Protein AF-A0A318JG91-F1 (afdb_monomer_lite)

Organism: NCBI:txid401470

Foldseek 3Di:
DAACQPQQLVLCVVVQVVQQPPWDQDPVGIDGQRSNDLVSCVVCVVLLLQQLQQQCVVVVHDADADCDDPRGRPGRHRPHHPDPDHNVRHRDVVSSVSSVVCVVVPNHD

pLDDT: mean 89.58, std 5.24, range [77.44, 97.0]

Secondary structure (DSSP, 8-state):
--BIIIIIHHHHHHHHHHHTT-EEEETTEEEE--TT-HHHHHHTHHHHHHHHTTTHHHHTPPPPB--SSTTTTSBP--SS-SSSS-GGGPPPHHHHHHHHHHHHHT-B-

Sequence (109 aa):
MVSFNSDIKPIFARYTACMKRVVLGDTQGTANLELDDYECVKRFYYQVQVAIHGYDEAVGAPPLLVKDGPDKGKPVKASHPMPPGGEKSRMDQKKIDLYDQWVKEGMHP

Structure (mmCIF, N/CA/C/O backbone):
data_AF-A0A318JG91-F1
#
_entry.id   AF-A0A318JG91-F1
#
loop_
_atom_site.group_PDB
_atom_site.id
_atom_site.type_symbol
_atom_site.label_atom_id
_atom_site.label_alt_id
_atom_site.label_comp_id
_atom_site.label_asym_id
_atom_site.label_entity_id
_atom_site.label_seq_id
_atom_site.pdbx_PDB_ins_code
_atom_site.Cartn_x
_atom_site.Cartn_y
_atom_site.Cartn_z
_atom_site.occupancy
_atom_site.B_iso_or_equiv
_atom_site.auth_seq_id
_atom_site.auth_comp_id
_atom_site.auth_asym_id
_atom_site.auth_atom_id
_atom_site.pdbx_PDB_model_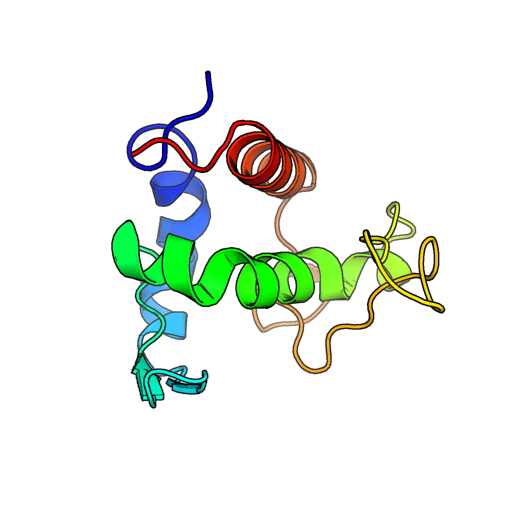num
ATOM 1 N N . MET A 1 1 ? -14.191 -6.798 -8.887 1.00 82.25 1 MET A N 1
ATOM 2 C CA . MET A 1 1 ? -14.119 -6.309 -7.504 1.00 82.25 1 MET A CA 1
ATOM 3 C C . MET A 1 1 ? -12.852 -6.877 -6.914 1.00 82.25 1 MET A C 1
ATOM 5 O O . MET A 1 1 ? -12.690 -8.092 -6.966 1.00 82.25 1 MET A O 1
ATOM 9 N N . VAL A 1 2 ? -11.952 -6.012 -6.469 1.00 93.88 2 VAL A N 1
ATOM 10 C CA . VAL A 1 2 ? -10.667 -6.387 -5.876 1.00 93.88 2 VAL A CA 1
ATOM 11 C C . VAL A 1 2 ? -10.888 -6.669 -4.389 1.00 93.88 2 VAL A C 1
ATOM 13 O O . VAL A 1 2 ? -11.541 -5.886 -3.699 1.00 93.88 2 VAL A O 1
ATOM 16 N N . SER A 1 3 ? -10.372 -7.794 -3.905 1.00 96.31 3 SER A N 1
ATOM 17 C CA . SER A 1 3 ? -10.523 -8.286 -2.530 1.00 96.31 3 SER A CA 1
ATOM 18 C C . SER A 1 3 ? -9.181 -8.329 -1.808 1.00 96.31 3 SER A C 1
ATOM 20 O O . SER A 1 3 ? -8.138 -8.584 -2.417 1.00 96.31 3 SER A O 1
ATOM 22 N N . PHE A 1 4 ? -9.181 -8.123 -0.493 1.00 96.88 4 PHE A N 1
ATOM 23 C CA . PHE A 1 4 ? -7.934 -8.162 0.260 1.00 96.88 4 PHE A CA 1
ATOM 24 C C . PHE A 1 4 ? -7.295 -9.552 0.207 1.00 96.88 4 PHE A C 1
ATOM 26 O O . PHE A 1 4 ? -6.119 -9.677 -0.137 1.00 96.88 4 PHE A O 1
ATOM 33 N N . ASN A 1 5 ? -8.066 -10.600 0.503 1.00 95.25 5 ASN A N 1
ATOM 34 C CA . ASN A 1 5 ? -7.523 -11.954 0.601 1.00 95.25 5 ASN A CA 1
ATOM 35 C C . ASN A 1 5 ? -7.015 -12.522 -0.732 1.00 95.25 5 ASN A C 1
ATOM 37 O O . ASN A 1 5 ? -5.981 -13.194 -0.737 1.00 95.25 5 ASN A O 1
ATOM 41 N N . SER A 1 6 ? -7.713 -12.265 -1.842 1.00 94.94 6 SER A N 1
ATOM 42 C CA . SER A 1 6 ? -7.360 -12.868 -3.137 1.00 94.94 6 SER A CA 1
ATOM 43 C C . SER A 1 6 ? -6.345 -12.040 -3.919 1.00 94.94 6 SER A C 1
ATOM 45 O O . SER A 1 6 ? -5.539 -12.614 -4.647 1.00 94.94 6 SER A O 1
ATOM 47 N N . ASP A 1 7 ? -6.364 -10.712 -3.767 1.00 96.06 7 ASP A N 1
ATOM 48 C CA . ASP A 1 7 ? -5.638 -9.807 -4.663 1.00 96.06 7 ASP A CA 1
ATOM 49 C C . ASP A 1 7 ? -4.522 -9.033 -3.949 1.00 96.06 7 ASP A C 1
ATOM 51 O O . ASP A 1 7 ? -3.405 -8.942 -4.459 1.00 96.06 7 ASP A O 1
ATOM 55 N N . ILE A 1 8 ? -4.781 -8.513 -2.744 1.00 96.12 8 ILE A N 1
ATOM 56 C CA . ILE A 1 8 ? -3.848 -7.612 -2.043 1.00 96.12 8 ILE A CA 1
ATOM 57 C C . ILE A 1 8 ? -2.859 -8.360 -1.153 1.00 96.12 8 ILE A C 1
ATOM 59 O O . ILE A 1 8 ? -1.650 -8.125 -1.213 1.00 96.12 8 ILE A O 1
ATOM 63 N N . LYS A 1 9 ? -3.335 -9.311 -0.353 1.00 95.12 9 LYS A N 1
ATOM 64 C CA . LYS A 1 9 ? -2.485 -10.109 0.534 1.00 95.12 9 LYS A CA 1
ATOM 65 C C . LYS A 1 9 ? -1.350 -10.829 -0.220 1.00 95.12 9 LYS A C 1
ATOM 67 O O . LYS A 1 9 ? -0.211 -10.778 0.256 1.00 95.12 9 LYS A O 1
ATOM 72 N N . PRO A 1 10 ? -1.566 -11.419 -1.417 1.00 94.94 10 PRO A N 1
ATOM 73 C CA . PRO A 1 10 ? -0.479 -12.017 -2.197 1.00 94.94 10 PRO A CA 1
ATOM 74 C C . PRO A 1 10 ? 0.575 -11.013 -2.681 1.00 94.94 10 PRO A C 1
ATOM 76 O O . PRO A 1 10 ? 1.753 -11.363 -2.770 1.00 94.94 10 PRO A O 1
ATOM 79 N N . ILE A 1 11 ? 0.188 -9.762 -2.963 1.00 93.50 11 ILE A N 1
ATOM 80 C CA . ILE A 1 11 ? 1.131 -8.697 -3.344 1.00 93.50 11 ILE A CA 1
ATOM 81 C C . ILE A 1 11 ? 2.131 -8.443 -2.214 1.00 93.50 11 ILE A C 1
ATOM 83 O O . ILE A 1 11 ? 3.333 -8.283 -2.468 1.00 93.50 11 ILE A O 1
ATOM 87 N N . PHE A 1 12 ? 1.640 -8.435 -0.973 1.00 92.00 12 PHE A N 1
ATOM 88 C CA . PHE A 1 12 ? 2.451 -8.132 0.197 1.00 92.00 12 PHE A CA 1
ATOM 89 C C . PHE A 1 12 ? 3.226 -9.311 0.777 1.00 92.00 12 PHE A C 1
ATOM 91 O O . PHE A 1 12 ? 4.184 -9.073 1.508 1.00 92.00 12 PHE A O 1
ATOM 98 N N . ALA A 1 13 ? 2.896 -10.554 0.417 1.00 90.25 13 ALA A N 1
ATOM 99 C CA . ALA A 1 13 ? 3.453 -11.761 1.036 1.00 90.25 13 ALA A CA 1
ATOM 100 C C . ALA A 1 13 ? 4.994 -11.771 1.145 1.00 90.25 13 ALA A C 1
ATOM 102 O O . ALA A 1 13 ? 5.549 -12.161 2.172 1.00 90.25 13 ALA A O 1
ATOM 103 N N . ARG A 1 14 ? 5.705 -11.287 0.116 1.00 86.31 14 ARG A N 1
ATOM 104 C CA . ARG A 1 14 ? 7.183 -11.210 0.113 1.00 86.31 14 ARG A CA 1
ATOM 105 C C . ARG A 1 14 ? 7.770 -10.106 1.002 1.00 86.31 14 ARG A C 1
ATOM 107 O O . ARG A 1 14 ? 8.967 -10.113 1.267 1.00 86.31 14 ARG A O 1
ATOM 114 N N . TYR A 1 15 ? 6.946 -9.161 1.439 1.00 85.12 15 TYR A N 1
ATOM 115 C CA . TYR A 1 15 ? 7.329 -8.010 2.259 1.00 85.12 15 TYR A CA 1
ATOM 116 C C . TYR A 1 15 ? 6.832 -8.126 3.703 1.00 85.12 15 TYR A C 1
ATOM 118 O O . TYR A 1 15 ? 7.359 -7.451 4.583 1.00 85.12 15 TYR A O 1
ATOM 126 N N . THR A 1 16 ? 5.860 -8.999 3.978 1.00 84.94 16 THR A N 1
ATOM 127 C CA . THR A 1 16 ? 5.275 -9.178 5.313 1.00 84.94 16 THR A CA 1
ATOM 128 C C . THR A 1 16 ? 6.350 -9.360 6.385 1.00 84.94 16 THR A C 1
ATOM 130 O O . THR A 1 16 ? 6.339 -8.653 7.386 1.00 84.94 16 THR A O 1
ATOM 133 N N . ALA A 1 17 ? 7.344 -10.226 6.151 1.00 82.44 17 ALA A N 1
ATOM 134 C CA . ALA A 1 17 ? 8.391 -10.519 7.131 1.00 82.44 17 ALA A CA 1
ATOM 135 C C . ALA A 1 17 ? 9.254 -9.300 7.507 1.00 82.44 17 ALA A C 1
ATOM 137 O O . ALA A 1 17 ? 9.591 -9.132 8.679 1.00 82.44 17 ALA A O 1
ATOM 138 N N . CYS A 1 18 ? 9.612 -8.445 6.542 1.00 78.62 18 CYS A N 1
ATOM 139 C CA . CYS A 1 18 ? 10.423 -7.259 6.827 1.00 78.62 18 CYS A CA 1
ATOM 140 C C . CYS A 1 18 ? 9.602 -6.107 7.423 1.00 78.62 18 CYS A C 1
ATOM 142 O O . CYS A 1 18 ? 10.171 -5.240 8.082 1.00 78.62 18 CYS A O 1
ATOM 144 N N . MET A 1 19 ? 8.278 -6.132 7.253 1.00 81.06 19 MET A N 1
ATOM 145 C CA . MET A 1 19 ? 7.374 -5.078 7.716 1.00 81.06 19 MET A CA 1
ATOM 146 C C . MET A 1 19 ? 6.822 -5.306 9.125 1.00 81.06 19 MET A C 1
ATOM 148 O O . MET A 1 19 ? 6.484 -4.327 9.780 1.00 81.06 19 MET A O 1
ATOM 152 N N . LYS A 1 20 ? 6.862 -6.537 9.667 1.00 79.62 20 LYS A N 1
ATOM 153 C CA . LYS A 1 20 ? 6.393 -6.840 11.043 1.00 79.62 20 LYS A CA 1
ATOM 154 C C . LYS A 1 20 ? 7.053 -6.007 12.156 1.00 79.62 20 LYS A C 1
ATOM 156 O O . LYS A 1 20 ? 6.568 -5.979 13.280 1.00 79.62 20 LYS A O 1
ATOM 161 N N . ARG A 1 21 ? 8.196 -5.366 11.881 1.00 80.69 21 ARG A N 1
ATOM 162 C CA . ARG A 1 21 ? 8.923 -4.504 12.836 1.00 80.69 21 ARG A CA 1
ATOM 163 C C . ARG A 1 21 ? 8.674 -3.010 12.628 1.00 80.69 21 ARG A C 1
ATOM 165 O O . ARG A 1 21 ? 9.221 -2.199 13.371 1.00 80.69 21 ARG A O 1
ATOM 172 N N . VAL A 1 22 ? 7.911 -2.638 11.605 1.00 85.12 22 VAL A N 1
ATOM 173 C CA . VAL A 1 22 ? 7.575 -1.244 11.322 1.00 85.12 22 VAL A CA 1
ATOM 174 C C . VAL A 1 22 ? 6.396 -0.856 12.201 1.00 85.12 22 VAL A C 1
ATOM 176 O O . VAL A 1 22 ? 5.313 -1.417 12.075 1.00 85.12 22 VAL A O 1
ATOM 179 N N . VAL A 1 23 ? 6.617 0.109 13.091 1.00 89.81 23 VAL A N 1
ATOM 180 C CA . VAL A 1 23 ? 5.578 0.662 13.962 1.00 89.81 23 VAL A CA 1
ATOM 181 C C . VAL A 1 23 ? 5.032 1.930 13.323 1.00 89.81 23 VAL A C 1
ATOM 183 O O . VAL A 1 23 ? 5.792 2.856 13.035 1.00 89.81 23 VAL A O 1
ATOM 186 N N . LEU A 1 24 ? 3.718 1.982 13.127 1.00 87.88 24 LEU A N 1
ATOM 187 C CA . LEU A 1 24 ? 3.013 3.170 12.659 1.00 87.88 24 LEU A CA 1
ATOM 188 C C . LEU A 1 24 ? 2.151 3.737 13.782 1.00 87.88 24 LEU A C 1
ATOM 190 O O . LEU A 1 24 ? 1.615 2.996 14.604 1.00 87.88 24 LEU A O 1
ATOM 194 N N . GLY A 1 25 ? 2.043 5.063 13.816 1.00 88.00 25 GLY A N 1
ATOM 195 C CA . GLY A 1 25 ? 1.166 5.792 14.723 1.00 88.00 25 GLY A CA 1
ATOM 196 C C . GLY A 1 25 ? 0.026 6.459 13.967 1.00 88.00 25 GLY A C 1
ATOM 197 O O . GLY A 1 25 ? 0.231 7.008 12.882 1.00 88.00 25 GLY A O 1
ATOM 198 N N . ASP A 1 26 ? -1.159 6.438 14.559 1.00 86.44 26 ASP A N 1
ATOM 199 C CA . ASP A 1 26 ? -2.304 7.250 14.162 1.00 86.44 26 ASP A CA 1
ATOM 200 C C . ASP A 1 26 ? -3.050 7.770 15.407 1.00 86.44 26 ASP A C 1
ATOM 202 O O . ASP A 1 26 ? -2.564 7.689 16.538 1.00 86.44 26 ASP A O 1
ATOM 206 N N . THR A 1 27 ? -4.243 8.329 15.209 1.00 86.94 27 THR A N 1
ATOM 207 C CA . THR A 1 27 ? -5.081 8.859 16.294 1.00 86.94 27 THR A CA 1
ATOM 208 C C . THR A 1 27 ? -5.580 7.790 17.273 1.00 86.94 27 THR A C 1
ATOM 210 O O . THR A 1 27 ? -6.009 8.138 18.370 1.00 86.94 27 THR A O 1
ATOM 213 N N . GLN A 1 28 ? -5.513 6.505 16.913 1.00 85.75 28 GLN A N 1
ATOM 214 C CA . GLN A 1 28 ? -5.882 5.363 17.753 1.00 85.75 28 GLN A CA 1
ATOM 215 C C . GLN A 1 28 ? -4.668 4.746 18.475 1.00 85.75 28 GLN A C 1
ATOM 217 O O . GLN A 1 28 ? -4.797 3.710 19.129 1.00 85.75 28 GLN A O 1
ATOM 222 N N . GLY A 1 29 ? -3.485 5.357 18.363 1.00 90.88 29 GLY A N 1
ATOM 223 C CA . GLY A 1 29 ? -2.250 4.909 19.004 1.00 90.88 29 GLY A CA 1
ATOM 224 C C . GLY A 1 29 ? -1.258 4.308 18.012 1.00 90.88 29 GLY A C 1
ATOM 225 O O . GLY A 1 29 ? -1.277 4.616 16.823 1.00 90.88 29 GLY A O 1
ATOM 226 N N . THR A 1 30 ? -0.359 3.461 18.506 1.00 92.00 30 THR A N 1
ATOM 227 C CA . THR A 1 30 ? 0.670 2.808 17.689 1.00 92.00 30 THR A CA 1
ATOM 228 C C . THR A 1 30 ? 0.367 1.328 17.479 1.00 92.00 30 THR A C 1
ATOM 230 O O . THR A 1 30 ? -0.182 0.666 18.360 1.00 92.00 30 THR A O 1
ATOM 233 N N . ALA A 1 31 ? 0.723 0.797 16.309 1.00 91.25 31 ALA A N 1
ATOM 234 C CA . ALA A 1 31 ? 0.623 -0.628 16.001 1.00 91.25 31 ALA A CA 1
ATOM 235 C C . ALA A 1 31 ? 1.729 -1.073 15.032 1.00 91.25 31 ALA A C 1
ATOM 237 O O . ALA A 1 31 ? 2.275 -0.261 14.282 1.00 91.25 31 ALA A O 1
ATOM 238 N N . ASN A 1 32 ? 2.046 -2.370 15.046 1.00 91.69 32 ASN A N 1
ATOM 239 C CA . ASN A 1 32 ? 2.914 -2.974 14.037 1.00 91.69 32 ASN A CA 1
ATO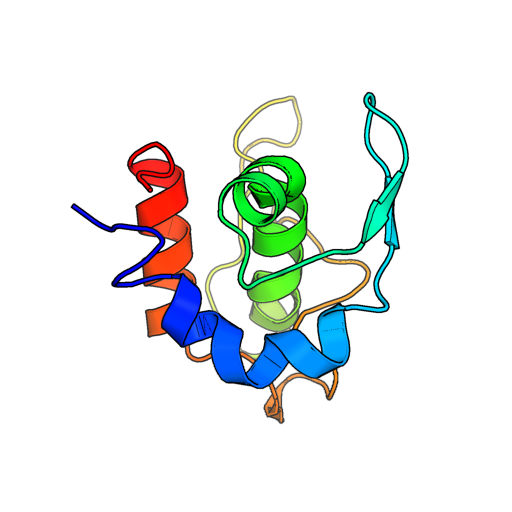M 240 C C . ASN A 1 32 ? 2.171 -3.063 12.702 1.00 91.69 32 ASN A C 1
ATOM 242 O O . ASN A 1 32 ? 0.992 -3.424 12.666 1.00 91.69 32 ASN A O 1
ATOM 246 N N . LEU A 1 33 ? 2.871 -2.771 11.609 1.00 91.00 33 LEU A N 1
ATOM 247 C CA . LEU A 1 33 ? 2.353 -2.930 10.259 1.00 91.00 33 LEU A CA 1
ATOM 248 C C . LEU A 1 33 ? 2.368 -4.414 9.858 1.00 91.00 33 LEU A C 1
ATOM 250 O O . LEU A 1 33 ? 3.378 -4.953 9.403 1.00 91.00 33 LEU A O 1
ATOM 254 N N . GLU A 1 34 ? 1.219 -5.064 10.006 1.00 93.06 34 GLU A N 1
ATOM 255 C CA . GLU A 1 34 ? 0.987 -6.458 9.624 1.00 93.06 34 GLU A CA 1
ATOM 256 C C . GLU A 1 34 ? 0.326 -6.500 8.239 1.00 93.06 34 GLU A C 1
ATOM 258 O O . GLU A 1 34 ? -0.887 -6.372 8.099 1.00 93.06 34 GLU A O 1
ATOM 263 N N . LEU A 1 35 ? 1.134 -6.645 7.182 1.00 93.12 35 LEU A N 1
ATOM 264 C CA . LEU A 1 35 ? 0.640 -6.610 5.796 1.00 93.12 35 LEU A CA 1
ATOM 265 C C . LEU A 1 35 ? -0.187 -7.841 5.372 1.00 93.12 35 LEU A C 1
ATOM 267 O O . LEU A 1 35 ? -0.723 -7.881 4.265 1.00 93.12 35 LEU A O 1
ATOM 271 N N . ASP A 1 36 ? -0.248 -8.871 6.213 1.00 94.56 36 ASP A N 1
ATOM 272 C CA . ASP A 1 36 ? -1.075 -10.068 6.042 1.00 94.56 36 ASP A CA 1
ATOM 273 C C . ASP A 1 36 ? -2.441 -9.976 6.747 1.00 94.56 36 ASP A C 1
ATOM 275 O O . ASP A 1 36 ? -3.261 -10.891 6.579 1.00 94.56 36 ASP A O 1
ATOM 279 N N . ASP A 1 37 ? -2.690 -8.885 7.479 1.00 95.31 37 ASP A N 1
ATOM 280 C CA . ASP A 1 37 ? -3.916 -8.611 8.225 1.00 95.31 37 ASP A CA 1
ATOM 281 C C . ASP A 1 37 ? -4.760 -7.513 7.555 1.00 95.31 37 ASP A C 1
ATOM 283 O O . ASP A 1 37 ? -4.290 -6.407 7.285 1.00 95.31 37 ASP A O 1
ATOM 287 N N . TYR A 1 38 ? -6.030 -7.827 7.290 1.00 96.69 38 TYR A N 1
ATOM 288 C CA . TYR A 1 38 ? -6.949 -6.931 6.585 1.00 96.69 38 TYR A CA 1
ATOM 289 C C . TYR A 1 38 ? -7.175 -5.622 7.346 1.00 96.69 38 TYR A C 1
ATOM 291 O O . TYR A 1 38 ? -7.083 -4.541 6.761 1.00 96.69 38 TYR A O 1
ATOM 299 N N . GLU A 1 39 ? -7.459 -5.712 8.646 1.00 95.75 39 GLU A N 1
ATOM 300 C CA . GLU A 1 39 ? -7.802 -4.543 9.457 1.00 95.75 39 GLU A CA 1
ATOM 301 C C . GLU A 1 39 ? -6.592 -3.623 9.632 1.00 95.75 39 GLU A C 1
ATOM 303 O O . GLU A 1 39 ? -6.729 -2.401 9.564 1.00 95.75 39 GLU A O 1
ATOM 308 N N . CYS A 1 40 ? -5.391 -4.188 9.766 1.00 94.62 40 CYS A N 1
ATOM 309 C CA . CYS A 1 40 ? -4.153 -3.425 9.833 1.00 94.62 40 CYS A CA 1
ATOM 310 C C . CYS A 1 40 ? -3.862 -2.684 8.519 1.00 94.62 40 CYS A C 1
ATOM 312 O O . CYS A 1 40 ? -3.640 -1.469 8.532 1.00 94.62 40 CYS A O 1
ATOM 314 N N . VAL A 1 41 ? -3.927 -3.371 7.372 1.00 94.88 41 VAL A N 1
ATOM 315 C CA . VAL A 1 41 ? -3.691 -2.736 6.062 1.00 94.88 41 VAL A CA 1
ATOM 316 C C . VAL A 1 41 ? -4.747 -1.675 5.763 1.00 94.88 41 VAL A C 1
ATOM 318 O O . VAL A 1 41 ? -4.413 -0.604 5.264 1.00 94.88 41 VAL A O 1
ATOM 321 N N . LYS A 1 42 ? -6.009 -1.921 6.124 1.00 95.88 42 LYS A N 1
ATOM 322 C CA . LYS A 1 42 ? -7.089 -0.938 6.001 1.00 95.88 42 LYS A CA 1
ATOM 323 C C . LYS A 1 42 ? -6.879 0.273 6.909 1.00 95.88 42 LYS A C 1
ATOM 325 O O . LYS A 1 42 ? -7.075 1.399 6.463 1.00 95.88 42 LYS A O 1
ATOM 330 N N . ARG A 1 43 ? -6.467 0.073 8.164 1.00 94.88 43 ARG A N 1
ATOM 331 C CA . ARG A 1 43 ? -6.181 1.164 9.113 1.00 94.88 43 ARG A CA 1
ATOM 332 C C . ARG A 1 43 ? -5.080 2.085 8.594 1.00 94.88 43 ARG A C 1
ATOM 334 O O . ARG A 1 43 ? -5.223 3.302 8.650 1.00 94.88 43 ARG A O 1
ATOM 341 N N . PHE A 1 44 ? -4.016 1.507 8.039 1.00 94.38 44 PHE A N 1
ATOM 342 C CA . PHE A 1 44 ? -2.854 2.245 7.540 1.00 94.38 44 PHE A CA 1
ATOM 343 C C . PHE A 1 44 ? -2.835 2.407 6.015 1.00 94.38 44 PHE A C 1
ATOM 345 O O . PHE A 1 44 ? -1.768 2.613 5.430 1.00 94.38 44 PHE A O 1
ATOM 352 N N . TYR A 1 45 ? -3.999 2.324 5.355 1.00 94.56 45 TYR A N 1
ATOM 353 C CA . TYR A 1 45 ? -4.069 2.223 3.895 1.00 94.56 45 TYR A CA 1
ATOM 354 C C . TYR A 1 45 ? -3.357 3.380 3.190 1.00 94.56 45 TYR A C 1
ATOM 356 O O . TYR A 1 45 ? -2.689 3.164 2.179 1.00 94.56 45 TYR A O 1
ATOM 364 N N . TYR A 1 46 ? -3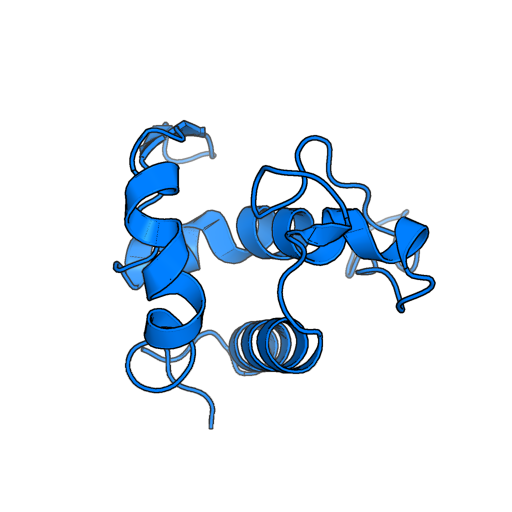.483 4.594 3.738 1.00 91.94 46 TYR A N 1
ATOM 365 C CA . TYR A 1 46 ? -2.900 5.805 3.177 1.00 91.94 46 TYR A CA 1
ATOM 366 C C . TYR A 1 46 ? -1.380 5.797 3.320 1.00 91.94 46 TYR A C 1
ATOM 368 O O . TYR A 1 46 ? -0.674 6.053 2.351 1.00 91.94 46 TYR A O 1
ATOM 376 N N . GLN A 1 47 ? -0.860 5.441 4.496 1.00 92.00 47 GLN A N 1
ATOM 377 C CA . GLN A 1 47 ? 0.576 5.319 4.743 1.00 92.00 47 GLN A CA 1
ATOM 378 C C . GLN A 1 47 ? 1.200 4.276 3.810 1.00 92.00 47 GLN A C 1
ATOM 380 O O . GLN A 1 47 ? 2.250 4.532 3.222 1.00 92.00 47 GLN A O 1
ATOM 385 N N . VAL A 1 48 ? 0.528 3.133 3.631 1.00 93.12 48 VAL A N 1
ATOM 386 C CA . VAL A 1 48 ? 0.952 2.087 2.693 1.00 93.12 48 VAL A CA 1
ATOM 387 C C . VAL A 1 48 ? 0.925 2.605 1.255 1.00 93.12 48 VAL A C 1
ATOM 389 O O . VAL A 1 48 ? 1.920 2.441 0.553 1.00 93.12 48 VAL A O 1
ATOM 392 N N . GLN A 1 49 ? -0.152 3.280 0.834 1.00 93.19 49 GLN A N 1
ATOM 393 C CA . GLN A 1 49 ? -0.277 3.861 -0.509 1.00 93.19 49 GLN A CA 1
ATOM 394 C C . GLN A 1 49 ? 0.872 4.841 -0.784 1.00 93.19 49 GLN A C 1
ATOM 396 O O . GLN A 1 49 ? 1.611 4.691 -1.751 1.00 93.19 49 GLN A O 1
ATOM 401 N N . VAL A 1 50 ? 1.102 5.796 0.118 1.00 92.12 50 VAL A N 1
ATOM 402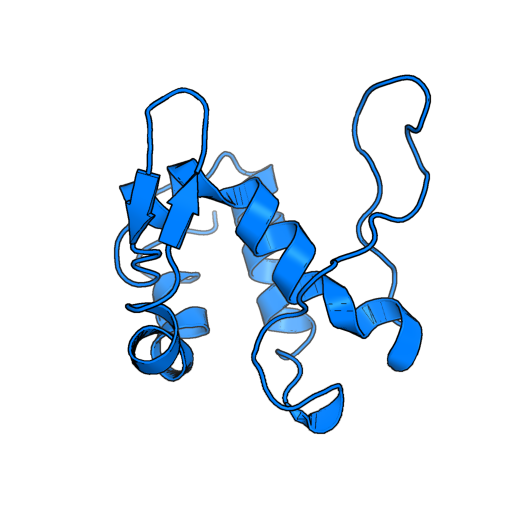 C CA . VAL A 1 50 ? 2.216 6.745 -0.003 1.00 92.12 50 VAL A CA 1
ATOM 403 C C . VAL A 1 50 ? 3.553 6.017 -0.119 1.00 92.12 50 VAL A C 1
ATOM 405 O O . VAL A 1 50 ? 4.355 6.353 -0.987 1.00 92.12 50 VAL A O 1
ATOM 408 N N . ALA A 1 51 ? 3.798 5.009 0.719 1.00 91.88 51 ALA A N 1
ATOM 409 C CA . ALA A 1 51 ? 5.064 4.292 0.718 1.00 91.88 51 ALA A CA 1
ATOM 410 C C . ALA A 1 51 ? 5.314 3.534 -0.597 1.00 91.88 51 ALA A C 1
ATOM 412 O O . ALA A 1 51 ? 6.411 3.641 -1.147 1.00 91.88 51 ALA A O 1
ATOM 413 N N . ILE A 1 52 ? 4.327 2.808 -1.137 1.00 92.81 52 ILE A N 1
ATOM 414 C CA . ILE A 1 52 ? 4.510 2.027 -2.378 1.00 92.81 52 ILE A CA 1
ATOM 415 C C . ILE A 1 52 ? 4.705 2.910 -3.622 1.00 92.81 52 ILE A C 1
ATOM 417 O O . ILE A 1 52 ? 5.410 2.503 -4.542 1.00 92.81 52 ILE A O 1
ATOM 421 N N . HIS A 1 53 ? 4.163 4.133 -3.613 1.00 93.12 53 HIS A N 1
ATOM 422 C CA . HIS A 1 53 ? 4.395 5.153 -4.646 1.00 93.12 53 HIS A CA 1
ATOM 423 C C . HIS A 1 53 ? 5.703 5.940 -4.449 1.00 93.12 53 HIS A C 1
ATOM 425 O O . HIS A 1 53 ? 6.081 6.765 -5.280 1.00 93.12 53 HIS A O 1
ATOM 431 N N . GLY A 1 54 ? 6.441 5.700 -3.361 1.00 90.88 54 GLY A N 1
ATOM 432 C CA . GLY A 1 54 ? 7.611 6.501 -2.991 1.00 90.88 54 GLY A CA 1
ATOM 433 C C . GLY A 1 54 ? 8.784 6.458 -3.978 1.00 90.88 54 GLY A C 1
ATOM 434 O O . GLY A 1 54 ? 9.695 7.274 -3.864 1.00 90.88 54 GLY A O 1
ATOM 435 N N . TYR A 1 55 ? 8.772 5.527 -4.935 1.00 89.62 55 TYR A N 1
ATOM 436 C CA . TYR A 1 55 ? 9.781 5.412 -5.991 1.00 89.62 55 TYR A CA 1
ATOM 437 C C . TYR A 1 55 ? 9.303 5.903 -7.366 1.00 89.62 55 TYR A C 1
ATOM 439 O O . TYR A 1 55 ? 10.068 5.810 -8.322 1.00 89.62 55 TYR A O 1
ATOM 447 N N . ASP A 1 56 ? 8.075 6.409 -7.495 1.00 89.19 56 ASP A N 1
ATOM 448 C CA . ASP A 1 56 ? 7.481 6.733 -8.800 1.00 89.19 56 ASP A CA 1
ATOM 449 C C . ASP A 1 56 ? 8.259 7.799 -9.563 1.00 89.19 56 ASP A C 1
ATOM 451 O O . ASP A 1 56 ? 8.534 7.629 -10.747 1.00 89.19 56 ASP A O 1
ATOM 455 N N . GLU A 1 57 ? 8.685 8.853 -8.867 1.00 84.69 57 GLU A N 1
ATOM 456 C CA . GLU A 1 57 ? 9.491 9.929 -9.449 1.00 84.69 57 GLU A CA 1
ATOM 457 C C . GLU A 1 57 ? 10.805 9.396 -10.043 1.00 84.69 57 GLU A C 1
ATOM 459 O O . GLU A 1 57 ? 11.185 9.785 -11.144 1.00 84.69 57 GLU A O 1
ATOM 464 N N . ALA A 1 58 ? 11.463 8.456 -9.355 1.00 84.38 58 ALA A N 1
ATOM 465 C CA . ALA A 1 58 ? 12.735 7.885 -9.797 1.00 84.38 58 ALA A CA 1
ATOM 466 C C . ALA A 1 58 ? 12.596 7.065 -11.089 1.00 84.38 58 ALA A C 1
ATOM 468 O O . ALA A 1 58 ? 13.495 7.082 -11.925 1.00 84.38 58 ALA A O 1
ATOM 469 N N . VAL A 1 59 ? 11.454 6.393 -11.271 1.00 84.44 59 VAL A N 1
ATOM 470 C CA . VAL A 1 59 ? 11.177 5.561 -12.454 1.00 84.44 59 VAL A CA 1
ATOM 471 C C . VAL A 1 59 ? 10.359 6.282 -13.532 1.00 84.44 59 VAL A C 1
ATOM 473 O O . VAL A 1 59 ? 9.990 5.664 -14.530 1.00 84.44 59 VAL A O 1
ATOM 476 N N . GLY A 1 60 ? 10.028 7.563 -13.338 1.00 85.25 60 GLY A N 1
ATOM 477 C CA . GLY A 1 60 ? 9.156 8.320 -14.241 1.00 85.25 60 GLY A CA 1
ATOM 478 C C . GLY A 1 60 ? 7.707 7.812 -14.295 1.00 85.25 60 GLY A C 1
ATOM 479 O O . GLY A 1 60 ? 7.028 8.013 -15.303 1.00 85.25 60 GLY A O 1
ATOM 480 N N . ALA A 1 61 ? 7.231 7.134 -13.246 1.00 85.88 61 ALA A N 1
ATOM 481 C CA . ALA A 1 61 ? 5.840 6.702 -13.126 1.00 85.88 61 ALA A CA 1
ATOM 482 C C . ALA A 1 61 ? 4.932 7.858 -12.656 1.00 85.88 61 ALA A C 1
ATOM 484 O O . ALA A 1 61 ? 5.411 8.807 -12.026 1.00 85.88 61 ALA A O 1
ATOM 485 N N . PRO A 1 62 ? 3.616 7.802 -12.937 1.00 84.81 62 PRO A N 1
ATOM 486 C CA . PRO A 1 62 ? 2.671 8.788 -12.423 1.00 84.81 62 PRO A CA 1
ATOM 487 C C . PRO A 1 62 ? 2.671 8.788 -10.887 1.00 84.81 62 PRO A C 1
ATOM 489 O O . PRO A 1 62 ? 2.449 7.730 -10.302 1.00 84.81 62 PRO A O 1
ATOM 492 N N . PRO A 1 63 ? 2.885 9.938 -10.224 1.00 84.31 63 PRO A N 1
ATOM 493 C CA . PRO A 1 63 ? 2.908 9.984 -8.771 1.00 84.31 63 PRO A CA 1
ATOM 494 C C . PRO A 1 63 ? 1.498 9.861 -8.192 1.00 84.31 63 PRO A C 1
ATOM 496 O O . PRO A 1 63 ? 0.517 10.326 -8.783 1.00 84.31 63 PRO A O 1
ATOM 499 N N . LEU A 1 64 ? 1.410 9.345 -6.967 1.00 88.69 64 LEU A N 1
ATOM 500 C CA . LEU A 1 64 ? 0.213 9.508 -6.149 1.00 88.69 64 LEU A CA 1
ATOM 501 C C . LEU A 1 64 ? -0.071 11.000 -5.946 1.00 88.69 64 LEU A C 1
ATOM 503 O O . LEU A 1 64 ? 0.815 11.755 -5.551 1.00 88.69 64 LEU A O 1
ATOM 507 N N . LEU A 1 65 ? -1.313 11.424 -6.176 1.00 87.75 65 LEU A N 1
ATOM 508 C CA . LEU A 1 65 ? -1.729 12.811 -5.981 1.00 87.75 65 LEU A CA 1
ATOM 509 C C . LEU A 1 65 ? -2.556 12.975 -4.707 1.00 87.75 65 LEU A C 1
ATOM 511 O O . LEU A 1 65 ? -3.365 12.113 -4.351 1.00 87.75 65 LEU A O 1
ATOM 515 N N . VAL A 1 66 ? -2.395 14.125 -4.053 1.00 83.81 66 VAL A N 1
ATOM 516 C CA . VAL A 1 66 ? -3.240 14.537 -2.929 1.00 83.81 66 VAL A CA 1
ATOM 517 C C . VAL A 1 66 ? -4.690 14.626 -3.407 1.00 83.81 66 VAL A C 1
ATOM 519 O O . VAL A 1 66 ? -5.000 15.343 -4.365 1.00 83.81 66 VAL A O 1
ATOM 522 N N . LYS A 1 67 ? -5.586 13.897 -2.736 1.00 82.62 67 LYS A N 1
ATOM 523 C CA . LYS A 1 67 ? -7.000 13.792 -3.129 1.00 82.62 67 LYS A CA 1
ATOM 524 C C . LYS A 1 67 ? -7.830 15.006 -2.693 1.00 82.62 67 LYS A C 1
ATOM 526 O O . LYS A 1 67 ? -8.679 15.460 -3.465 1.00 82.62 67 LYS A O 1
ATOM 531 N N . ASP A 1 68 ? -7.532 15.568 -1.519 1.00 81.00 68 ASP A N 1
ATOM 532 C CA . ASP A 1 68 ? -8.342 16.599 -0.858 1.00 81.00 68 ASP A CA 1
ATOM 533 C C . ASP A 1 68 ? -7.494 17.683 -0.173 1.00 81.00 68 ASP A C 1
ATOM 535 O O . ASP A 1 68 ? -6.324 17.477 0.142 1.00 81.00 68 ASP A O 1
ATOM 539 N N . GLY A 1 69 ? -8.102 18.847 0.081 1.00 84.00 69 GLY A N 1
ATOM 540 C CA . GLY A 1 69 ? -7.455 19.984 0.744 1.00 84.00 69 GLY A CA 1
ATOM 541 C C . GLY A 1 69 ? -6.776 20.983 -0.210 1.00 84.00 69 GLY A C 1
ATOM 542 O O . GLY A 1 69 ? -6.895 20.863 -1.430 1.00 84.00 69 GLY A O 1
ATOM 543 N N . PRO A 1 70 ? -6.080 22.002 0.331 1.00 85.12 70 PRO A N 1
ATOM 544 C CA . PRO A 1 70 ? -5.474 23.086 -0.456 1.00 85.12 70 PRO A CA 1
ATOM 545 C C . PRO A 1 70 ? -4.347 22.615 -1.388 1.00 85.12 70 PRO A C 1
ATOM 547 O O . PRO A 1 70 ? -4.037 23.281 -2.371 1.00 85.12 70 PRO A O 1
ATOM 550 N N . ASP A 1 71 ? -3.763 21.451 -1.102 1.00 86.50 71 ASP A N 1
ATOM 551 C CA . ASP A 1 71 ? -2.707 20.828 -1.900 1.00 86.50 71 ASP A CA 1
ATOM 552 C C . ASP A 1 71 ? -3.234 19.789 -2.899 1.00 86.50 71 ASP A C 1
ATOM 554 O O . ASP A 1 71 ? -2.449 19.053 -3.496 1.00 86.50 71 ASP A O 1
ATOM 558 N N . LYS A 1 72 ? -4.555 19.720 -3.104 1.00 91.31 72 LYS A N 1
ATOM 559 C CA . LYS A 1 72 ? -5.183 18.797 -4.054 1.00 91.31 72 LYS A CA 1
ATOM 560 C C . LYS A 1 72 ? -4.516 18.856 -5.431 1.00 91.31 72 LYS A C 1
ATOM 562 O O . LYS A 1 72 ? -4.317 19.928 -5.999 1.00 91.31 72 LYS A O 1
ATOM 567 N N . GLY A 1 73 ? -4.206 17.681 -5.975 1.00 87.81 73 GLY A N 1
ATOM 568 C CA . GLY A 1 73 ? -3.535 17.529 -7.268 1.00 87.81 73 GLY A CA 1
ATOM 569 C C . GLY A 1 73 ? -2.010 17.654 -7.222 1.00 87.81 73 GLY A C 1
ATOM 570 O O . GLY A 1 73 ? -1.369 17.434 -8.247 1.00 87.81 73 GLY A O 1
ATOM 571 N N . LYS A 1 74 ? -1.407 17.962 -6.065 1.00 87.88 74 LYS A N 1
ATOM 572 C CA . LYS A 1 74 ? 0.053 17.917 -5.906 1.00 87.88 74 LYS A CA 1
ATOM 573 C C . LYS A 1 74 ? 0.543 16.477 -5.696 1.00 87.88 74 LYS A C 1
ATOM 575 O O . LYS A 1 74 ? -0.179 15.686 -5.082 1.00 87.88 74 LYS A O 1
ATOM 580 N N . PRO A 1 75 ? 1.759 16.134 -6.159 1.00 87.62 75 PRO A N 1
ATOM 581 C CA . PRO A 1 75 ? 2.388 14.851 -5.863 1.00 87.62 75 PRO A CA 1
ATOM 582 C C . PRO A 1 75 ? 2.583 14.642 -4.361 1.00 87.62 75 PRO A C 1
ATOM 584 O O . PRO A 1 75 ? 3.044 15.539 -3.651 1.00 87.62 75 PRO A O 1
ATOM 587 N N . VAL A 1 76 ? 2.267 13.442 -3.883 1.00 88.75 76 VAL A N 1
ATOM 588 C CA . VAL A 1 76 ? 2.576 13.012 -2.523 1.00 88.75 76 VAL A CA 1
ATOM 589 C C . VAL A 1 76 ? 4.006 12.491 -2.487 1.00 88.75 76 VAL A C 1
ATOM 591 O O . VAL A 1 76 ? 4.401 11.673 -3.314 1.00 88.75 76 VAL A O 1
ATOM 594 N N . LYS A 1 77 ? 4.786 12.947 -1.505 1.00 83.94 77 LYS A N 1
ATOM 595 C CA . LYS A 1 77 ? 6.167 12.504 -1.307 1.00 83.94 77 LYS A CA 1
ATOM 596 C C . LYS A 1 77 ? 6.259 11.556 -0.119 1.00 83.94 77 LYS A C 1
ATOM 598 O O . LYS A 1 77 ? 5.897 11.919 0.998 1.00 83.94 77 LYS A O 1
ATOM 603 N N . ALA A 1 78 ? 6.783 10.358 -0.355 1.00 85.81 78 ALA A N 1
ATOM 604 C CA . ALA A 1 78 ? 7.060 9.404 0.708 1.00 85.81 78 ALA A CA 1
ATOM 605 C C . ALA A 1 78 ? 8.385 9.735 1.401 1.00 85.81 78 ALA A C 1
ATOM 607 O O . ALA A 1 78 ? 9.431 9.785 0.756 1.00 85.81 78 ALA A O 1
ATOM 608 N N . SER A 1 79 ? 8.364 9.896 2.726 1.00 82.94 79 SER A N 1
ATOM 609 C CA . SER A 1 79 ? 9.601 9.990 3.519 1.00 82.94 79 SER A CA 1
ATOM 610 C C . SER A 1 79 ? 10.364 8.662 3.542 1.00 82.94 79 SER A C 1
ATOM 612 O O . SER A 1 79 ? 11.589 8.653 3.594 1.00 82.94 79 SER A O 1
ATOM 614 N N . HIS A 1 80 ? 9.635 7.543 3.482 1.00 83.81 80 HIS A N 1
ATOM 615 C CA . HIS A 1 80 ? 10.183 6.189 3.479 1.00 83.81 80 HIS A CA 1
ATOM 616 C C . HIS A 1 80 ? 9.462 5.347 2.415 1.00 83.81 80 HIS A C 1
ATOM 618 O O . HIS A 1 80 ? 8.378 4.826 2.681 1.00 83.81 80 HIS A O 1
ATOM 624 N N . PRO A 1 81 ? 10.021 5.243 1.198 1.00 86.50 81 PRO A N 1
ATOM 625 C CA . PRO A 1 81 ? 9.462 4.402 0.146 1.00 86.50 81 PRO A CA 1
ATOM 626 C C . PRO A 1 81 ? 9.471 2.906 0.499 1.00 86.50 81 PRO A C 1
ATOM 628 O O . PRO A 1 81 ? 10.352 2.425 1.218 1.00 86.50 81 PRO A O 1
ATOM 631 N N . MET A 1 82 ? 8.517 2.159 -0.056 1.00 86.81 82 MET A N 1
ATOM 632 C CA . MET A 1 82 ? 8.395 0.709 0.075 1.00 86.81 82 MET A CA 1
ATOM 633 C C . MET A 1 82 ? 8.462 0.004 -1.287 1.00 86.81 82 MET A C 1
ATOM 635 O O . MET A 1 82 ? 7.902 0.489 -2.269 1.00 86.81 82 MET A O 1
ATOM 639 N N . PRO A 1 83 ? 9.075 -1.190 -1.344 1.00 82.44 83 PRO A N 1
ATOM 640 C CA . PRO A 1 83 ? 9.794 -1.868 -0.261 1.00 82.44 83 PRO A CA 1
ATOM 641 C C . PRO A 1 83 ? 11.208 -1.288 -0.047 1.00 82.44 83 PRO A C 1
ATOM 643 O O . PRO A 1 83 ? 11.740 -0.627 -0.935 1.00 82.44 83 PRO A O 1
ATOM 646 N N . PRO A 1 84 ? 11.858 -1.554 1.100 1.00 77.44 84 PRO A N 1
ATOM 647 C CA . PRO A 1 84 ? 13.239 -1.136 1.321 1.00 77.44 84 PRO A CA 1
ATOM 648 C C . PRO A 1 84 ? 14.181 -1.750 0.270 1.00 77.44 84 PRO A C 1
ATOM 650 O O . PRO A 1 84 ? 13.983 -2.878 -0.184 1.00 77.44 84 PRO A O 1
ATOM 653 N N . GLY A 1 85 ? 15.234 -1.017 -0.097 1.00 77.56 85 GLY A N 1
ATOM 654 C CA . GLY A 1 85 ? 16.231 -1.451 -1.089 1.00 77.56 85 GLY A CA 1
ATOM 655 C C . GLY A 1 85 ? 16.353 -0.550 -2.320 1.00 77.56 85 GLY A C 1
ATOM 656 O O . GLY A 1 85 ? 17.181 -0.816 -3.188 1.00 77.56 85 GLY A O 1
ATOM 657 N N . GLY A 1 86 ? 15.590 0.544 -2.371 1.00 80.06 86 GLY A N 1
ATOM 658 C CA . GLY A 1 86 ? 15.692 1.541 -3.433 1.00 80.06 86 GLY A CA 1
ATOM 659 C C . GLY A 1 86 ? 14.823 1.213 -4.645 1.00 80.06 86 GLY A C 1
ATOM 660 O O . GLY A 1 86 ? 14.075 0.239 -4.655 1.00 80.06 86 GLY A O 1
ATOM 661 N N . GLU A 1 87 ? 14.968 2.026 -5.689 1.00 81.38 87 GLU A N 1
ATOM 662 C CA . GLU A 1 87 ? 14.216 1.931 -6.947 1.00 81.38 87 GLU A CA 1
ATOM 663 C C . GLU A 1 87 ? 14.213 0.514 -7.547 1.00 81.38 87 GLU A C 1
ATOM 665 O O . GLU A 1 87 ? 13.189 0.026 -8.010 1.00 81.38 87 GLU A O 1
ATOM 670 N N . LYS A 1 88 ? 15.343 -0.199 -7.468 1.00 84.06 88 LYS A N 1
ATOM 671 C CA . LYS A 1 88 ? 15.481 -1.566 -8.001 1.00 84.06 88 LYS A CA 1
ATOM 672 C C . LYS A 1 88 ? 14.611 -2.598 -7.283 1.00 84.06 88 LYS A C 1
ATOM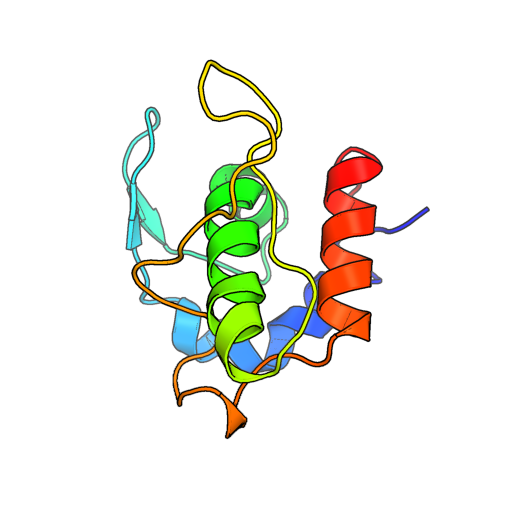 674 O O . LYS A 1 88 ? 14.316 -3.644 -7.853 1.00 84.06 88 LYS A O 1
ATOM 679 N N . SER A 1 89 ? 14.226 -2.319 -6.041 1.00 83.06 89 SER A N 1
ATOM 680 C CA . SER A 1 89 ? 13.345 -3.176 -5.248 1.00 83.06 89 SER A CA 1
ATOM 681 C C . SER A 1 89 ? 11.873 -2.799 -5.400 1.00 83.06 89 SER A C 1
ATOM 683 O O . SER A 1 89 ? 11.023 -3.506 -4.855 1.00 83.06 89 SER A O 1
ATOM 685 N N . ARG A 1 90 ? 11.564 -1.709 -6.119 1.00 87.69 90 ARG A N 1
ATOM 686 C CA . ARG A 1 90 ? 10.211 -1.173 -6.287 1.00 87.69 90 ARG A CA 1
ATOM 687 C C . ARG A 1 90 ? 9.219 -2.269 -6.674 1.00 87.69 90 ARG A C 1
ATOM 689 O O . ARG A 1 90 ? 9.505 -3.169 -7.463 1.00 87.69 90 ARG A O 1
ATOM 696 N N . MET A 1 91 ? 8.025 -2.180 -6.102 1.00 89.38 91 MET A N 1
ATOM 697 C CA . MET A 1 91 ? 6.917 -3.046 -6.475 1.00 89.38 91 MET A CA 1
ATOM 698 C C . MET A 1 91 ? 6.517 -2.820 -7.946 1.00 89.38 91 MET A C 1
ATOM 700 O O . MET A 1 91 ? 6.530 -1.696 -8.443 1.00 89.38 91 MET A O 1
ATOM 704 N N . ASP A 1 92 ? 6.146 -3.891 -8.650 1.00 90.94 92 ASP A N 1
ATOM 705 C CA . ASP A 1 92 ? 5.678 -3.793 -10.037 1.00 90.94 92 ASP A CA 1
ATOM 706 C C . ASP A 1 92 ? 4.467 -2.852 -10.133 1.00 90.94 92 ASP A C 1
ATOM 708 O O . ASP A 1 92 ? 3.543 -2.973 -9.327 1.00 90.94 92 ASP A O 1
ATOM 712 N N . GLN A 1 93 ? 4.422 -1.983 -11.153 1.00 90.81 93 GLN A N 1
ATOM 713 C CA . GLN A 1 93 ? 3.332 -1.005 -11.316 1.00 90.81 93 GLN A CA 1
ATOM 714 C C . GLN A 1 93 ? 1.949 -1.666 -11.266 1.00 90.81 93 GLN A C 1
ATOM 716 O O . GLN A 1 93 ? 1.086 -1.207 -10.538 1.00 90.81 93 GLN A O 1
ATOM 721 N N . LYS A 1 94 ? 1.770 -2.817 -11.930 1.00 92.88 94 LYS A N 1
ATOM 722 C CA . LYS A 1 94 ? 0.493 -3.554 -11.934 1.00 92.88 94 LYS A CA 1
ATOM 723 C C . LYS A 1 94 ? -0.014 -3.917 -10.534 1.00 92.88 94 LYS A C 1
ATOM 725 O O . LYS A 1 94 ? -1.215 -4.035 -10.334 1.00 92.88 94 LYS A O 1
ATOM 730 N N . LYS A 1 95 ? 0.892 -4.147 -9.579 1.00 94.31 95 LYS A N 1
ATOM 731 C CA . LYS A 1 95 ? 0.537 -4.473 -8.191 1.00 94.31 95 LYS A CA 1
ATOM 732 C C . LYS A 1 95 ? 0.168 -3.214 -7.407 1.00 94.31 95 LYS A C 1
ATOM 734 O O . LYS A 1 95 ? -0.754 -3.264 -6.603 1.00 94.31 95 LYS A O 1
ATOM 739 N N . ILE A 1 96 ? 0.854 -2.103 -7.679 1.00 94.12 96 ILE A N 1
ATOM 740 C CA . ILE A 1 96 ? 0.502 -0.782 -7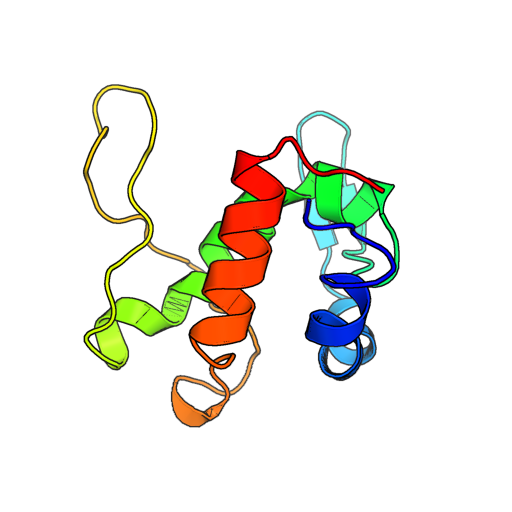.145 1.00 94.12 96 ILE A CA 1
ATOM 741 C C . ILE A 1 96 ? -0.890 -0.381 -7.653 1.00 94.12 96 ILE A C 1
ATOM 743 O O . ILE A 1 96 ? -1.766 -0.096 -6.846 1.00 94.12 96 ILE A O 1
ATOM 747 N N . ASP A 1 97 ? -1.141 -0.506 -8.959 1.00 94.38 97 ASP A N 1
ATOM 748 C CA . ASP A 1 97 ? -2.442 -0.208 -9.572 1.00 94.38 97 ASP A CA 1
ATOM 749 C C . ASP A 1 97 ? -3.570 -1.065 -8.970 1.00 94.38 97 ASP A C 1
ATOM 751 O O . ASP A 1 97 ? -4.677 -0.576 -8.740 1.00 94.38 97 ASP A O 1
ATOM 755 N N . LEU A 1 98 ? -3.296 -2.345 -8.683 1.00 96.06 98 LEU A N 1
ATOM 756 C CA . LEU A 1 98 ? -4.271 -3.242 -8.057 1.00 96.06 98 LEU A CA 1
ATOM 757 C C . LEU A 1 98 ? -4.597 -2.812 -6.619 1.00 96.06 98 LEU A C 1
ATOM 759 O O . LEU A 1 98 ? -5.760 -2.837 -6.216 1.00 96.06 98 LEU A O 1
ATOM 763 N N . TYR A 1 99 ? -3.587 -2.376 -5.862 1.00 96.12 99 TYR A N 1
ATOM 764 C CA . TYR A 1 99 ? -3.780 -1.810 -4.528 1.00 96.12 99 TYR A CA 1
ATOM 765 C C . TYR A 1 99 ? -4.583 -0.504 -4.575 1.00 96.12 99 TYR A C 1
ATOM 767 O O . TYR A 1 99 ? -5.542 -0.337 -3.819 1.00 96.12 99 TYR A O 1
ATOM 775 N N . ASP A 1 100 ? -4.266 0.393 -5.508 1.00 95.06 100 ASP A N 1
ATOM 776 C CA . ASP A 1 100 ? -5.006 1.640 -5.710 1.00 95.06 100 ASP A CA 1
ATOM 777 C C . ASP A 1 100 ? -6.465 1.392 -6.076 1.00 95.06 100 ASP A C 1
ATOM 779 O O . ASP A 1 100 ? -7.363 2.086 -5.585 1.00 95.06 100 ASP A O 1
ATOM 783 N N . GLN A 1 101 ? -6.712 0.384 -6.915 1.00 95.62 101 GLN A N 1
ATOM 784 C CA . GLN A 1 101 ? -8.056 -0.039 -7.271 1.00 95.62 101 GLN A CA 1
ATOM 785 C C . GLN A 1 101 ? -8.813 -0.568 -6.050 1.00 95.62 101 GLN A C 1
ATOM 787 O O . GLN A 1 101 ? -9.951 -0.159 -5.834 1.00 95.62 101 GLN A O 1
ATOM 792 N N . TRP A 1 102 ? -8.192 -1.398 -5.210 1.00 97.00 102 TRP A N 1
ATOM 793 C CA . TRP A 1 102 ? -8.798 -1.865 -3.959 1.00 97.00 102 TRP A CA 1
ATOM 794 C C . TRP A 1 102 ? -9.156 -0.714 -3.011 1.00 97.00 102 TRP A C 1
ATOM 796 O O . TRP A 1 102 ? -10.271 -0.670 -2.487 1.00 97.00 102 TRP A O 1
ATOM 806 N N . VAL A 1 103 ? -8.263 0.269 -2.848 1.00 95.88 103 VAL A N 1
ATOM 807 C CA . VAL A 1 103 ? -8.543 1.485 -2.064 1.00 95.88 103 VAL A CA 1
ATOM 808 C C . VAL A 1 103 ? -9.717 2.264 -2.662 1.00 95.88 103 VAL A C 1
ATOM 810 O O . VAL A 1 103 ? -10.603 2.708 -1.931 1.00 95.88 103 VAL A O 1
ATOM 813 N N . LYS A 1 104 ? -9.755 2.416 -3.991 1.00 94.50 104 LYS A N 1
ATOM 814 C CA . LYS A 1 104 ? -10.825 3.126 -4.709 1.00 94.50 104 LYS A CA 1
ATOM 815 C C . LYS A 1 104 ? -12.180 2.419 -4.614 1.00 94.50 104 LYS A C 1
ATOM 817 O O . LYS A 1 104 ? -13.202 3.097 -4.554 1.00 94.50 104 LYS A O 1
ATOM 822 N N . GLU A 1 105 ? -12.193 1.090 -4.612 1.00 95.25 105 GLU A N 1
ATOM 823 C CA . GLU A 1 105 ? -13.408 0.270 -4.525 1.00 95.25 105 GLU A CA 1
ATOM 824 C C . GLU A 1 105 ? -13.971 0.179 -3.096 1.00 95.25 105 GLU A C 1
ATOM 826 O O . GLU A 1 105 ? -15.094 -0.274 -2.912 1.00 95.25 105 GLU A O 1
ATOM 831 N N . GLY A 1 106 ? -13.254 0.683 -2.085 1.00 95.31 106 GLY A N 1
ATOM 832 C CA . GLY A 1 106 ? -13.728 0.713 -0.698 1.00 95.31 106 GLY A CA 1
ATOM 833 C C . GLY A 1 106 ? -13.117 -0.361 0.200 1.00 95.31 106 GLY A C 1
ATOM 834 O O . GLY A 1 106 ? -13.661 -0.641 1.267 1.00 95.31 106 GLY A O 1
ATOM 835 N N . MET A 1 107 ? -11.973 -0.926 -0.200 1.00 96.75 107 MET A N 1
ATOM 836 C CA . MET A 1 107 ? -11.159 -1.843 0.599 1.00 96.75 107 MET A CA 1
ATOM 837 C C . MET A 1 107 ? -11.934 -3.080 1.067 1.00 96.75 107 MET A C 1
ATOM 839 O O . MET A 1 107 ? -12.070 -3.339 2.266 1.00 96.75 107 MET A O 1
ATOM 843 N N . HIS A 1 108 ? -12.472 -3.845 0.118 1.00 96.12 108 HIS A N 1
ATOM 844 C CA . HIS A 1 108 ? -13.209 -5.073 0.416 1.00 96.12 108 HIS A CA 1
ATOM 845 C C . HIS A 1 108 ? -12.295 -6.162 1.021 1.00 96.12 108 HIS A C 1
ATOM 847 O O . HIS A 1 108 ? -11.149 -6.288 0.587 1.00 96.12 108 HIS A O 1
ATOM 853 N N . PRO A 1 109 ? -12.761 -6.937 2.015 1.00 93.50 109 PRO A N 1
ATOM 854 C CA . PRO A 1 109 ? -11.985 -8.029 2.617 1.00 93.50 109 PRO A CA 1
ATOM 855 C C . PRO A 1 109 ? -11.660 -9.168 1.634 1.00 93.50 109 PRO A C 1
ATOM 857 O O . PRO A 1 109 ? -12.320 -9.256 0.577 1.00 93.50 109 PRO A O 1
#

Radius of gyration: 13.42 Å; chains: 1; bounding box: 30×36×33 Å